Protein AF-A0A0L1IK40-F1 (afdb_monomer_lite)

Foldseek 3Di:
DDDDDDDPPPDPDQDDAAEPCVQQPAQEPQADAPVCQQPLVRSVVSSCVVRVVSPDDSVQWGWDDDDDQKIKIAGDPPRSHHHDIDIHGYDYPVPPPD

Sequence (98 aa):
EGSVEIQIIVEPTPVAKQKLTDLVKVKTGIVVTDTDKDNVEKVVEAVNAKNADAN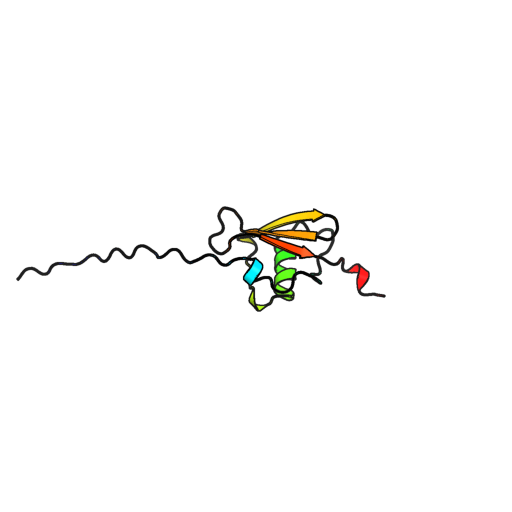LVASELEVTTVKGNKLKLSAKENSTKYEGSVEIQIFPWVLRSL

Secondary structure (DSSP, 8-state):
------------PPPPPEEHHHH----S-EE--TTTTT-HHHHHHHHHHH-GGG---GGGEEEEEEETTEEEEEE-TT-SSEESEEEEEEE-GGGGG-

Radius of gyration: 19.46 Å; chains: 1; bounding box: 63×22×59 Å

pLDDT: mean 86.02, std 15.29, range [44.69, 98.0]

Structure (mmCIF, N/CA/C/O backbone):
data_AF-A0A0L1IK40-F1
#
_entry.id   AF-A0A0L1IK40-F1
#
loop_
_atom_site.group_PDB
_atom_site.id
_atom_site.type_symbol
_atom_site.label_atom_id
_atom_site.label_alt_id
_atom_site.label_comp_id
_atom_site.label_asym_id
_atom_site.label_entity_id
_atom_site.label_seq_id
_atom_site.pdbx_PDB_ins_code
_atom_site.Cartn_x
_atom_site.Cartn_y
_atom_site.Cartn_z
_atom_site.occupancy
_atom_site.B_iso_or_equiv
_atom_site.auth_seq_id
_atom_site.auth_comp_id
_atom_site.auth_asym_id
_atom_site.auth_atom_id
_atom_site.pdbx_PDB_model_num
ATOM 1 N N . GLU A 1 1 ? -46.139 -11.263 39.053 1.00 44.69 1 GLU A N 1
ATOM 2 C CA . GLU A 1 1 ? -44.805 -11.481 38.460 1.00 44.69 1 GLU A CA 1
ATOM 3 C C . GLU A 1 1 ? -44.567 -10.403 37.418 1.00 44.69 1 GLU A C 1
ATOM 5 O O . GLU A 1 1 ? -45.431 -10.202 36.575 1.00 44.69 1 GLU A O 1
ATOM 10 N N . GLY A 1 2 ? -43.491 -9.629 37.551 1.00 46.97 2 GLY A N 1
ATOM 11 C CA . GLY A 1 2 ? -43.117 -8.587 36.594 1.00 46.97 2 GLY A CA 1
ATOM 12 C C . GLY A 1 2 ? -41.836 -9.006 35.891 1.00 46.97 2 GLY A C 1
ATOM 13 O O . GLY A 1 2 ? -40.805 -9.140 36.547 1.00 46.97 2 GLY A O 1
ATOM 14 N N . SER A 1 3 ? -41.912 -9.258 34.587 1.00 56.44 3 SER A N 1
ATOM 15 C CA . SER A 1 3 ? -40.750 -9.591 33.765 1.00 56.44 3 SER A CA 1
ATOM 16 C C . SER A 1 3 ? -39.958 -8.321 33.472 1.00 56.44 3 SER A C 1
ATOM 18 O O . SER A 1 3 ? -40.497 -7.360 32.930 1.00 56.44 3 SER A O 1
ATOM 20 N N . VAL A 1 4 ? -38.685 -8.312 33.856 1.00 61.03 4 VAL A N 1
ATOM 21 C CA . VAL A 1 4 ? -37.759 -7.219 33.554 1.00 61.03 4 VAL A CA 1
ATOM 22 C C . VAL A 1 4 ? -37.152 -7.492 32.180 1.00 61.03 4 VAL A C 1
ATOM 24 O O . VAL A 1 4 ? -36.432 -8.473 32.004 1.00 61.03 4 VAL A O 1
ATOM 27 N N . GLU A 1 5 ? -37.456 -6.649 31.197 1.00 58.00 5 GLU A N 1
ATOM 28 C CA . GLU A 1 5 ? -36.814 -6.692 29.882 1.00 58.00 5 GLU A CA 1
ATOM 29 C C . GLU A 1 5 ? -35.440 -6.020 29.962 1.00 58.00 5 GLU A C 1
ATOM 31 O O . GLU A 1 5 ? -35.320 -4.810 30.160 1.00 58.00 5 GLU A O 1
ATOM 36 N N . ILE A 1 6 ? -34.382 -6.818 29.828 1.00 64.38 6 ILE A N 1
ATOM 37 C CA . ILE A 1 6 ? -33.004 -6.329 29.772 1.00 64.38 6 ILE A CA 1
ATOM 38 C C . ILE A 1 6 ? -32.727 -5.904 28.327 1.00 64.38 6 ILE A C 1
ATOM 40 O O . ILE A 1 6 ? -32.566 -6.745 27.444 1.00 64.38 6 ILE A O 1
ATOM 44 N N . GLN A 1 7 ? -32.654 -4.596 28.080 1.00 58.00 7 GLN A N 1
ATOM 45 C CA . GLN A 1 7 ? -32.117 -4.065 26.828 1.00 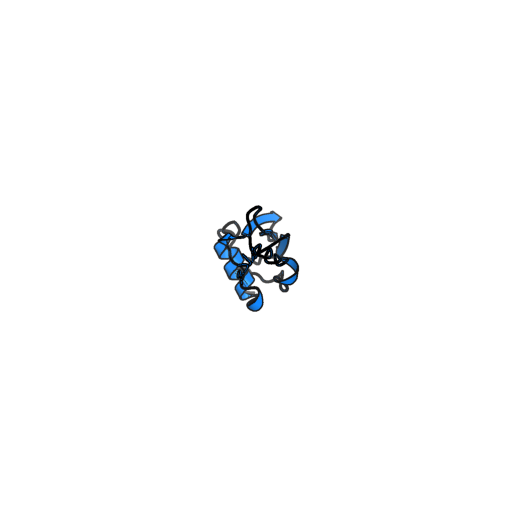58.00 7 GLN A CA 1
ATOM 46 C C . GLN A 1 7 ? -30.591 -4.185 26.865 1.00 58.00 7 GLN A C 1
ATOM 48 O O . GLN A 1 7 ? -29.901 -3.412 27.525 1.00 58.00 7 GLN A O 1
ATOM 53 N N . ILE A 1 8 ? -30.064 -5.198 26.181 1.00 61.56 8 ILE A N 1
ATOM 54 C CA . ILE A 1 8 ? -28.625 -5.385 26.001 1.00 61.56 8 ILE A CA 1
ATOM 55 C C . ILE A 1 8 ? -28.156 -4.340 24.982 1.00 61.56 8 ILE A C 1
ATOM 57 O O . ILE A 1 8 ? -28.345 -4.505 23.778 1.00 61.56 8 ILE A O 1
ATOM 61 N N . ILE A 1 9 ? -27.556 -3.252 25.463 1.00 61.59 9 ILE A N 1
ATOM 62 C CA . ILE A 1 9 ? -26.835 -2.299 24.617 1.00 61.59 9 ILE A CA 1
ATOM 63 C C . ILE A 1 9 ? -25.501 -2.962 24.263 1.00 61.59 9 ILE A C 1
ATOM 65 O O . ILE A 1 9 ? -24.541 -2.907 25.026 1.00 61.59 9 ILE A O 1
ATOM 69 N N . VAL A 1 10 ? -25.454 -3.657 23.129 1.00 61.59 10 VAL A N 1
ATOM 70 C CA . VAL A 1 10 ? -24.187 -4.076 22.520 1.00 61.59 10 VAL A CA 1
ATOM 71 C C . VAL A 1 10 ? -23.529 -2.836 21.925 1.00 61.59 10 VAL A C 1
ATOM 73 O O . VAL A 1 10 ? -23.852 -2.421 20.814 1.00 61.59 10 VAL A O 1
ATOM 76 N N . GLU A 1 11 ? -22.623 -2.212 22.675 1.00 62.69 11 GLU A N 1
ATOM 77 C CA . GLU A 1 11 ? -21.664 -1.282 22.082 1.00 62.69 11 GLU A CA 1
ATOM 78 C C . GLU A 1 11 ? -20.884 -2.051 20.999 1.00 62.69 11 GLU A C 1
ATOM 80 O O . GLU A 1 11 ? -20.362 -3.134 21.291 1.00 62.69 11 GLU A O 1
ATOM 85 N N . PRO A 1 12 ? -20.829 -1.574 19.740 1.00 63.09 12 PRO A N 1
ATOM 86 C CA . PRO A 1 12 ? -20.050 -2.252 18.717 1.00 63.09 12 PRO A CA 1
ATOM 87 C C . PRO A 1 12 ? -18.590 -2.229 19.161 1.00 63.09 12 PRO A C 1
ATOM 89 O O . PRO A 1 12 ? -17.985 -1.164 19.286 1.00 63.09 12 PRO A O 1
ATOM 92 N N . THR A 1 13 ? -18.021 -3.403 19.429 1.00 57.84 13 THR A N 1
ATOM 93 C CA . THR A 1 13 ? -16.593 -3.526 19.707 1.00 57.84 13 THR A CA 1
ATOM 94 C C . THR A 1 13 ? -15.828 -2.907 18.536 1.00 57.84 13 THR A C 1
ATOM 96 O O . THR A 1 13 ? -16.072 -3.287 17.386 1.00 57.84 13 THR A O 1
ATOM 99 N N . PRO A 1 14 ? -14.929 -1.935 18.775 1.00 66.31 14 PRO A N 1
ATOM 100 C CA . PRO A 1 14 ? -14.150 -1.354 17.696 1.00 66.31 14 PRO A CA 1
ATOM 101 C C . PRO A 1 14 ? -13.327 -2.472 17.057 1.00 66.31 14 PRO A C 1
ATOM 103 O O . PRO A 1 14 ? -12.510 -3.113 17.720 1.00 66.31 14 PRO A O 1
ATOM 106 N N . VAL A 1 15 ? -13.577 -2.744 15.775 1.00 73.69 15 VAL A N 1
ATOM 107 C CA . VAL A 1 15 ? -12.786 -3.707 15.007 1.00 73.69 15 VAL A CA 1
ATOM 108 C C . VAL A 1 15 ? -11.343 -3.212 15.025 1.00 73.69 15 VAL A C 1
ATOM 110 O O . VAL A 1 15 ? -11.061 -2.094 14.590 1.00 73.69 15 VAL A O 1
ATOM 113 N N . ALA A 1 16 ? -10.435 -4.019 15.575 1.00 85.31 16 ALA A N 1
ATOM 114 C CA . ALA A 1 16 ? -9.029 -3.656 15.654 1.00 85.31 16 ALA A CA 1
ATOM 115 C C . ALA A 1 16 ? -8.472 -3.446 14.238 1.00 85.31 16 ALA A C 1
ATOM 117 O O . ALA A 1 16 ? -8.583 -4.328 13.380 1.00 85.31 16 ALA A O 1
ATOM 118 N N . LYS A 1 17 ? -7.888 -2.269 13.994 1.00 92.62 17 LYS A N 1
ATOM 119 C CA . LYS A 1 17 ? -7.247 -1.954 12.715 1.00 92.62 17 LYS A CA 1
ATOM 120 C C . LYS A 1 17 ? -6.017 -2.840 12.524 1.00 92.62 17 LYS A C 1
ATOM 122 O O . LYS A 1 17 ? -5.338 -3.200 13.481 1.00 92.62 17 LYS A O 1
ATOM 127 N N . GLN A 1 18 ? -5.726 -3.188 11.276 1.00 95.00 18 GLN A N 1
ATOM 128 C CA . GLN A 1 18 ? -4.563 -3.998 10.924 1.00 95.00 18 GLN A CA 1
ATOM 129 C C . GLN A 1 18 ? -3.388 -3.099 10.538 1.00 95.00 18 GLN A C 1
ATOM 131 O O . GLN A 1 18 ? -3.537 -2.157 9.755 1.00 95.00 18 GLN A O 1
ATOM 136 N N . LYS A 1 19 ? -2.193 -3.394 11.054 1.00 96.50 19 LYS A N 1
ATOM 137 C CA . LYS A 1 19 ? -0.992 -2.625 10.718 1.00 96.50 19 LYS A CA 1
ATOM 138 C C . LYS A 1 19 ? -0.505 -2.981 9.322 1.00 96.50 19 LYS A C 1
ATOM 140 O O . LYS A 1 19 ? -0.275 -4.149 9.005 1.00 96.50 19 LYS A O 1
ATOM 145 N N . LEU A 1 20 ? -0.239 -1.965 8.505 1.00 96.88 20 LEU A N 1
ATOM 146 C CA . LEU A 1 20 ? 0.263 -2.178 7.143 1.00 96.88 20 LEU A CA 1
ATOM 147 C C . LEU A 1 20 ? 1.604 -2.921 7.097 1.00 96.88 20 LEU A C 1
ATOM 149 O O . LEU A 1 20 ? 1.873 -3.643 6.140 1.00 96.88 20 LEU A O 1
ATOM 153 N N . THR A 1 21 ? 2.432 -2.796 8.134 1.00 96.88 21 THR A N 1
ATOM 154 C CA . THR A 1 21 ? 3.708 -3.517 8.243 1.00 96.88 21 THR A CA 1
ATOM 155 C C . THR A 1 21 ? 3.554 -5.025 8.422 1.00 96.88 21 THR A C 1
ATOM 157 O O . THR A 1 21 ? 4.476 -5.749 8.053 1.00 96.88 21 THR A O 1
ATOM 160 N N . ASP A 1 22 ? 2.426 -5.487 8.968 1.00 96.00 22 ASP A N 1
ATOM 161 C CA . ASP A 1 22 ? 2.140 -6.913 9.173 1.00 96.00 22 ASP A CA 1
ATOM 162 C C . ASP A 1 22 ? 1.520 -7.553 7.919 1.00 96.00 22 ASP A C 1
ATOM 164 O O . ASP A 1 22 ? 1.732 -8.738 7.643 1.00 96.00 22 ASP A O 1
ATOM 168 N N . LEU A 1 23 ? 0.803 -6.749 7.125 1.00 96.31 23 LEU A N 1
ATOM 169 C CA . LEU A 1 23 ? 0.181 -7.166 5.866 1.00 96.31 23 LEU A CA 1
ATOM 170 C C . LEU A 1 23 ? 1.163 -7.144 4.689 1.00 96.31 23 LEU A C 1
ATOM 172 O O . LEU A 1 23 ? 1.220 -8.089 3.903 1.00 96.31 23 LEU A O 1
ATOM 176 N N . VAL A 1 24 ? 1.972 -6.089 4.567 1.00 96.75 24 VAL A N 1
ATOM 177 C CA . VAL A 1 24 ? 2.925 -5.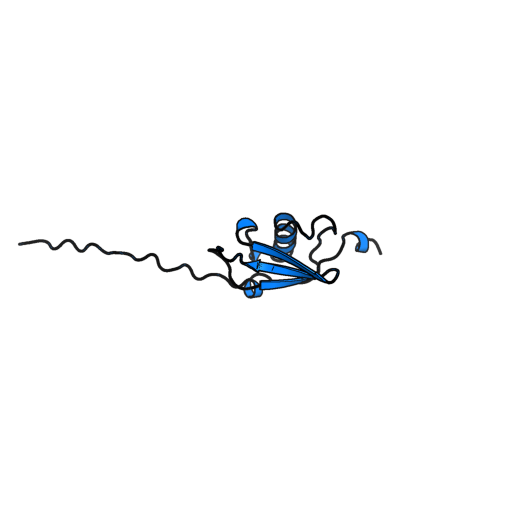915 3.461 1.00 96.75 24 VAL A CA 1
ATOM 178 C C . VAL A 1 24 ? 4.278 -6.518 3.834 1.00 96.75 24 VAL A C 1
ATOM 180 O O . VAL A 1 24 ? 5.200 -5.837 4.296 1.00 96.75 24 VAL A O 1
ATOM 183 N N . LYS A 1 25 ? 4.395 -7.830 3.621 1.00 96.19 25 LYS A N 1
ATOM 184 C CA . LYS A 1 25 ? 5.607 -8.611 3.914 1.00 96.19 25 LYS A CA 1
ATOM 185 C C . LYS A 1 25 ? 6.675 -8.432 2.835 1.00 96.19 25 LYS A C 1
ATOM 187 O O . LYS A 1 25 ? 7.856 -8.275 3.142 1.00 96.19 25 LYS A O 1
ATOM 192 N N . VAL A 1 26 ? 6.261 -8.404 1.572 1.00 95.69 26 VAL A N 1
ATOM 193 C CA . VAL A 1 26 ? 7.105 -8.154 0.402 1.00 95.69 26 VAL A CA 1
ATOM 194 C C . VAL A 1 26 ? 7.062 -6.667 0.072 1.00 95.69 26 VAL A C 1
ATOM 196 O O . VAL A 1 26 ? 6.049 -6.147 -0.395 1.00 95.69 26 VAL A O 1
ATOM 199 N N . LYS A 1 27 ? 8.184 -5.986 0.318 1.00 95.38 27 LYS A N 1
ATOM 200 C CA . LYS A 1 27 ? 8.326 -4.527 0.176 1.00 95.38 27 LYS A CA 1
ATOM 201 C C . LYS A 1 27 ? 9.112 -4.115 -1.066 1.00 95.38 27 LYS A C 1
ATOM 203 O O . LYS A 1 27 ? 9.284 -2.929 -1.310 1.00 95.38 27 LYS A O 1
ATOM 208 N N . THR A 1 28 ? 9.625 -5.066 -1.838 1.00 92.81 28 THR A N 1
ATOM 209 C CA . THR A 1 28 ? 10.463 -4.825 -3.020 1.00 92.81 28 THR A CA 1
ATOM 210 C C . THR A 1 28 ? 9.945 -5.630 -4.209 1.00 92.81 28 THR A C 1
ATOM 212 O O . THR A 1 28 ? 9.133 -6.542 -4.059 1.00 92.81 28 THR A O 1
ATOM 215 N N . GLY A 1 29 ? 10.389 -5.285 -5.419 1.00 88.75 29 GLY A N 1
ATOM 216 C CA . GLY A 1 29 ? 9.948 -5.966 -6.639 1.00 88.75 29 GLY A CA 1
ATOM 217 C C . GLY A 1 29 ? 8.499 -5.649 -7.016 1.00 88.75 29 GLY A C 1
ATOM 218 O O . GLY A 1 29 ? 7.916 -6.372 -7.824 1.00 88.75 29 GLY A O 1
ATOM 219 N N . ILE A 1 30 ? 7.915 -4.604 -6.421 1.00 92.88 30 ILE A N 1
ATOM 220 C CA . ILE A 1 30 ? 6.588 -4.099 -6.771 1.00 92.88 30 ILE A CA 1
ATOM 221 C C . ILE A 1 30 ? 6.713 -3.397 -8.123 1.00 92.88 30 ILE A C 1
ATOM 223 O O . ILE A 1 30 ? 7.539 -2.501 -8.273 1.00 92.88 30 ILE A O 1
ATOM 227 N N . VAL A 1 31 ? 5.945 -3.810 -9.126 1.00 91.38 31 VAL A N 1
ATOM 228 C CA . VAL A 1 31 ? 6.085 -3.256 -10.478 1.00 91.38 31 VAL A CA 1
ATOM 229 C C . VAL A 1 31 ? 4.985 -2.234 -10.712 1.00 91.38 31 VAL A C 1
ATOM 231 O O . VAL A 1 31 ? 3.817 -2.594 -10.793 1.00 91.38 31 VAL A O 1
ATOM 234 N N . VAL A 1 32 ? 5.375 -0.965 -10.805 1.00 89.50 32 VAL A N 1
ATOM 235 C CA . VAL A 1 32 ? 4.488 0.177 -11.059 1.00 89.50 32 VAL A CA 1
ATOM 236 C C . VAL A 1 32 ? 5.198 1.079 -12.061 1.00 89.50 32 VAL A C 1
ATOM 238 O O . VAL A 1 32 ? 6.419 1.242 -11.989 1.00 89.50 32 VAL A O 1
ATOM 241 N N . THR A 1 33 ? 4.463 1.623 -13.027 1.00 87.56 33 THR A N 1
ATOM 242 C CA . THR A 1 33 ? 5.038 2.565 -13.993 1.00 87.56 33 THR A CA 1
ATOM 243 C C . THR A 1 33 ? 5.277 3.924 -13.333 1.00 87.56 33 THR A C 1
ATOM 245 O O . THR A 1 33 ? 4.616 4.280 -12.358 1.00 87.56 33 THR A O 1
ATOM 248 N N . ASP A 1 34 ? 6.196 4.722 -13.874 1.00 85.75 34 ASP A N 1
ATOM 249 C CA . ASP A 1 34 ? 6.432 6.074 -13.356 1.00 85.75 34 ASP A CA 1
ATOM 250 C C . ASP A 1 34 ? 5.200 6.986 -13.448 1.00 85.75 34 ASP A C 1
ATOM 252 O O . ASP A 1 34 ? 5.072 7.897 -12.637 1.00 85.75 34 ASP A O 1
ATOM 256 N N . THR A 1 35 ? 4.291 6.735 -14.394 1.00 88.38 35 THR A N 1
ATOM 257 C CA . THR A 1 35 ? 3.026 7.472 -14.534 1.00 88.38 35 THR A CA 1
ATOM 258 C C . THR A 1 35 ? 1.952 7.017 -13.547 1.00 88.38 35 THR A C 1
ATOM 260 O O . THR A 1 35 ? 1.034 7.778 -13.263 1.00 88.38 35 THR A O 1
ATOM 263 N N . ASP A 1 36 ? 2.066 5.800 -13.007 1.00 91.38 36 ASP A N 1
ATOM 264 C CA . ASP A 1 36 ? 1.079 5.204 -12.098 1.00 91.38 36 ASP A CA 1
ATOM 265 C C . ASP A 1 36 ? 1.479 5.293 -10.619 1.00 91.38 36 ASP A C 1
ATOM 267 O O . ASP A 1 36 ? 0.690 4.936 -9.747 1.00 91.38 36 ASP A O 1
ATOM 271 N N . LYS A 1 37 ? 2.696 5.745 -10.299 1.00 89.56 37 LYS A N 1
ATOM 272 C CA . LYS A 1 37 ? 3.225 5.725 -8.922 1.00 89.56 37 LYS A CA 1
ATOM 273 C C . LYS A 1 37 ? 2.456 6.605 -7.933 1.00 89.56 37 LYS A C 1
ATOM 275 O O . LYS A 1 37 ? 2.466 6.320 -6.739 1.00 89.56 37 LYS A O 1
ATOM 280 N N . ASP A 1 38 ? 1.777 7.633 -8.434 1.00 90.50 38 ASP A N 1
ATOM 281 C CA . ASP A 1 38 ? 0.914 8.514 -7.643 1.00 90.50 38 ASP A CA 1
ATOM 282 C C . ASP A 1 38 ? -0.561 8.050 -7.665 1.00 90.50 38 ASP A C 1
ATOM 284 O O . ASP A 1 38 ? -1.412 8.613 -6.977 1.00 90.50 38 ASP A O 1
ATOM 288 N N . ASN A 1 39 ? -0.881 6.988 -8.418 1.00 94.75 39 ASN A N 1
ATOM 289 C CA . ASN A 1 39 ? -2.198 6.361 -8.432 1.00 94.75 39 ASN A CA 1
ATOM 290 C C . ASN A 1 39 ? -2.266 5.246 -7.376 1.00 94.75 39 ASN A C 1
ATOM 292 O O . ASN A 1 39 ? -1.760 4.138 -7.568 1.00 94.75 39 ASN A O 1
ATOM 296 N N . VAL A 1 40 ? -2.945 5.530 -6.262 1.00 96.19 40 VAL A N 1
ATOM 297 C CA . VAL A 1 40 ? -3.087 4.585 -5.144 1.00 96.19 40 VAL A CA 1
ATOM 298 C C . VAL A 1 40 ? -3.704 3.247 -5.557 1.00 96.19 40 VAL A C 1
ATOM 300 O O . VAL A 1 40 ? -3.279 2.215 -5.048 1.00 96.19 40 VAL A O 1
ATOM 303 N N . GLU A 1 41 ? -4.653 3.224 -6.498 1.00 96.94 41 GLU A N 1
ATOM 304 C CA . GLU A 1 41 ? -5.287 1.979 -6.946 1.00 96.94 41 GLU A CA 1
ATOM 305 C C . GLU A 1 41 ? -4.272 1.078 -7.647 1.00 96.94 41 GLU A C 1
ATOM 307 O O . GLU A 1 41 ? -4.168 -0.106 -7.326 1.00 96.94 41 GLU A O 1
ATOM 312 N N . LYS A 1 42 ? -3.453 1.655 -8.534 1.00 95.69 42 LYS A N 1
ATOM 313 C CA . LYS A 1 42 ? -2.397 0.930 -9.254 1.00 95.69 42 LYS A CA 1
ATOM 314 C C . LYS A 1 42 ? -1.293 0.440 -8.329 1.00 95.69 42 LYS A C 1
ATOM 316 O O . LYS A 1 42 ? -0.828 -0.692 -8.460 1.00 95.69 42 LYS A O 1
ATOM 321 N N . VAL A 1 43 ? -0.896 1.264 -7.364 1.00 95.44 43 VAL A N 1
ATOM 322 C CA . VAL A 1 43 ? 0.102 0.877 -6.362 1.00 95.44 43 VAL A CA 1
ATOM 323 C C . VAL A 1 43 ? -0.424 -0.264 -5.490 1.00 95.44 43 VAL A C 1
ATOM 325 O O . VAL A 1 43 ? 0.286 -1.246 -5.279 1.00 95.44 43 VAL A O 1
ATOM 328 N N . VAL A 1 44 ? -1.668 -0.178 -5.016 1.00 96.81 44 VAL A N 1
ATOM 329 C CA . VAL A 1 44 ? -2.288 -1.215 -4.179 1.00 96.81 44 VAL A CA 1
ATOM 330 C C . VAL A 1 44 ? -2.480 -2.522 -4.947 1.00 96.81 44 VAL A C 1
ATOM 332 O O . VAL A 1 44 ? -2.166 -3.582 -4.406 1.00 96.81 44 VAL A O 1
ATOM 335 N N . GLU A 1 45 ? -2.908 -2.466 -6.211 1.00 96.06 45 GLU A N 1
ATOM 336 C CA . GLU A 1 45 ? -2.993 -3.630 -7.103 1.00 96.06 45 GLU A CA 1
ATOM 337 C C . GLU A 1 45 ? -1.634 -4.347 -7.202 1.00 96.06 45 GLU A C 1
ATOM 339 O O . GLU A 1 45 ? -1.538 -5.555 -6.971 1.00 96.06 45 GLU A O 1
ATOM 344 N N . ALA A 1 46 ? -0.556 -3.595 -7.447 1.00 95.06 46 ALA A N 1
ATOM 345 C CA . ALA A 1 46 ? 0.793 -4.147 -7.545 1.00 95.06 46 ALA A CA 1
ATOM 346 C C . ALA A 1 46 ? 1.315 -4.709 -6.209 1.00 95.06 46 ALA A C 1
ATOM 348 O O . ALA A 1 46 ? 2.003 -5.736 -6.193 1.00 95.06 46 ALA A O 1
ATOM 349 N N . VAL A 1 47 ? 0.994 -4.064 -5.082 1.00 96.25 47 VAL A N 1
ATOM 350 C CA . VAL A 1 47 ? 1.354 -4.558 -3.744 1.00 96.25 47 VAL A CA 1
ATOM 351 C C . VAL A 1 47 ? 0.617 -5.859 -3.433 1.00 96.25 47 VAL A C 1
ATOM 353 O O . VAL A 1 47 ? 1.263 -6.811 -2.992 1.00 96.25 47 VAL A O 1
ATOM 356 N N . ASN A 1 48 ? -0.687 -5.941 -3.715 1.00 96.81 48 ASN A N 1
ATOM 357 C CA . ASN A 1 48 ? -1.487 -7.155 -3.537 1.00 96.81 48 ASN A CA 1
ATOM 358 C C . ASN A 1 48 ? -1.009 -8.291 -4.449 1.00 96.81 48 ASN A C 1
ATOM 360 O O . ASN A 1 48 ? -0.939 -9.432 -4.010 1.00 96.81 48 ASN A O 1
ATOM 364 N N . ALA A 1 49 ? -0.575 -8.003 -5.679 1.00 95.19 49 ALA A N 1
ATOM 365 C CA . ALA A 1 49 ? 0.003 -9.021 -6.559 1.00 95.19 49 ALA A CA 1
ATOM 366 C C . ALA A 1 49 ? 1.270 -9.684 -5.972 1.00 95.19 49 ALA A C 1
ATOM 368 O O . ALA A 1 49 ? 1.584 -10.829 -6.299 1.00 95.19 49 ALA A O 1
ATOM 369 N N . LYS A 1 50 ? 2.008 -8.980 -5.101 1.00 95.12 50 LYS A N 1
ATOM 370 C CA . LYS A 1 50 ? 3.178 -9.511 -4.373 1.00 95.12 50 LYS A CA 1
ATOM 371 C C . LYS A 1 50 ? 2.866 -9.999 -2.961 1.00 95.12 50 LYS A C 1
ATOM 373 O O . LYS A 1 50 ? 3.654 -10.753 -2.399 1.00 95.12 50 LYS A O 1
ATOM 378 N N . ASN A 1 51 ? 1.735 -9.580 -2.409 1.00 95.69 51 ASN A N 1
ATOM 379 C CA . ASN A 1 51 ? 1.259 -9.898 -1.072 1.00 95.69 51 ASN A CA 1
ATOM 380 C C . ASN A 1 51 ? -0.214 -10.314 -1.174 1.00 95.69 51 ASN A C 1
ATOM 382 O O . ASN A 1 51 ? -1.089 -9.588 -0.713 1.00 95.69 51 ASN A O 1
ATOM 386 N N . ALA A 1 52 ? -0.499 -11.447 -1.823 1.00 92.00 52 ALA A N 1
ATOM 387 C CA . ALA A 1 52 ? -1.878 -11.850 -2.129 1.00 92.00 52 ALA A CA 1
ATOM 388 C C . ALA A 1 52 ? -2.756 -11.959 -0.868 1.00 92.00 52 ALA A C 1
ATOM 390 O O . ALA A 1 52 ? -3.930 -11.598 -0.900 1.00 92.00 52 ALA A O 1
ATOM 391 N N . ASP A 1 53 ? -2.158 -12.358 0.258 1.00 93.38 53 ASP A N 1
ATOM 392 C CA . ASP A 1 53 ? -2.830 -12.457 1.558 1.00 93.38 53 ASP A CA 1
ATOM 393 C C . ASP A 1 53 ? -3.149 -11.094 2.197 1.00 93.38 53 ASP A C 1
ATOM 395 O O . ASP A 1 53 ? -3.959 -11.024 3.117 1.00 93.38 53 ASP A O 1
A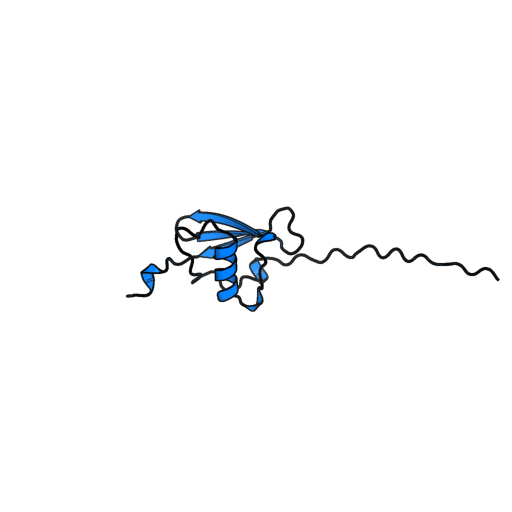TOM 399 N N . ALA A 1 54 ? -2.516 -10.004 1.742 1.00 92.94 54 ALA A N 1
ATOM 400 C CA . ALA A 1 54 ? -2.722 -8.675 2.315 1.00 92.94 54 ALA A CA 1
ATOM 401 C C . ALA A 1 54 ? -4.098 -8.096 1.965 1.00 92.94 54 ALA A C 1
ATOM 403 O O . ALA A 1 54 ? -4.645 -7.339 2.764 1.00 92.94 54 ALA A O 1
ATOM 404 N N . ASN A 1 55 ? -4.634 -8.434 0.781 1.00 93.69 55 ASN A N 1
ATOM 405 C CA . ASN A 1 55 ? -5.934 -7.990 0.261 1.00 93.69 55 ASN A CA 1
ATOM 406 C C . ASN A 1 55 ? -6.257 -6.513 0.581 1.00 93.69 55 ASN A C 1
ATOM 408 O O . ASN A 1 55 ? -7.338 -6.166 1.068 1.00 93.69 55 ASN A O 1
ATOM 412 N N . LEU A 1 56 ? -5.273 -5.640 0.353 1.00 96.25 56 LEU A N 1
ATOM 413 C CA . LEU A 1 56 ? -5.353 -4.226 0.688 1.00 96.25 56 LEU A CA 1
ATOM 414 C C . LEU A 1 56 ? -6.445 -3.538 -0.129 1.00 96.25 56 LEU A C 1
ATOM 416 O O . LEU A 1 56 ? -6.656 -3.850 -1.301 1.00 96.25 56 LEU A O 1
ATOM 420 N N . VAL A 1 57 ? -7.098 -2.550 0.483 1.00 96.69 57 VAL A N 1
ATOM 421 C CA . VAL A 1 57 ? -8.220 -1.824 -0.124 1.00 96.69 57 VAL A CA 1
ATOM 422 C C . VAL A 1 57 ? -7.810 -0.376 -0.349 1.00 96.69 57 VAL A C 1
ATOM 424 O O . VAL A 1 57 ? -7.614 0.363 0.611 1.00 96.69 57 VAL A O 1
ATOM 427 N N . ALA A 1 58 ? -7.704 0.038 -1.612 1.00 97.06 58 ALA A N 1
ATOM 428 C CA . ALA A 1 58 ? -7.168 1.347 -1.985 1.00 97.06 58 ALA A CA 1
ATOM 429 C C . ALA A 1 58 ? -7.963 2.538 -1.421 1.00 97.06 58 ALA A C 1
ATOM 431 O O . ALA A 1 58 ? -7.377 3.571 -1.111 1.00 97.06 58 ALA A O 1
ATOM 432 N N . SER A 1 59 ? -9.278 2.399 -1.211 1.00 97.00 59 SER A N 1
ATOM 433 C CA . SER A 1 59 ? -10.108 3.472 -0.640 1.00 97.00 59 SER A CA 1
ATOM 434 C C . SER A 1 59 ? -9.668 3.893 0.765 1.00 97.00 59 SER A C 1
ATOM 436 O O . SER A 1 59 ? -9.852 5.052 1.130 1.00 97.00 59 SER A O 1
ATOM 438 N N . GLU A 1 60 ? -9.048 2.982 1.516 1.00 97.25 60 GLU A N 1
ATOM 439 C CA . GLU A 1 60 ? -8.579 3.164 2.894 1.00 97.25 60 GLU A CA 1
ATOM 440 C C . GLU A 1 60 ? -7.143 3.696 2.982 1.00 97.25 60 GLU A C 1
ATOM 442 O O . GLU A 1 60 ? -6.635 3.935 4.078 1.00 97.25 60 GLU A O 1
ATOM 447 N N . LEU A 1 61 ? -6.464 3.828 1.843 1.00 98.00 61 LEU A N 1
ATOM 448 C CA . LEU A 1 61 ? -5.027 4.049 1.776 1.00 98.00 61 LEU A CA 1
ATOM 449 C C . LEU A 1 61 ? -4.696 5.293 0.969 1.00 98.00 61 LEU A C 1
ATOM 451 O O . LEU A 1 61 ? -5.465 5.748 0.123 1.00 98.00 61 LEU A O 1
ATOM 455 N N . GL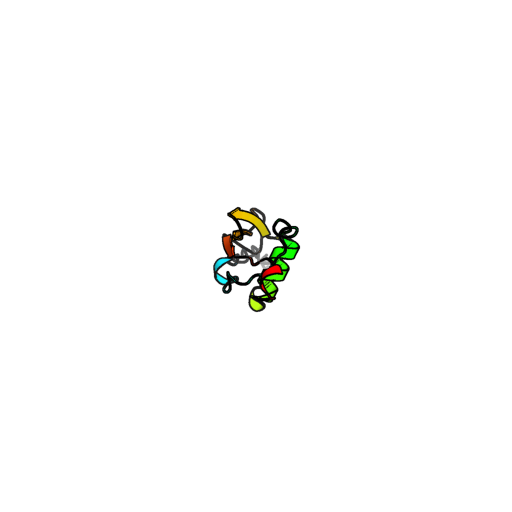U A 1 62 ? -3.513 5.819 1.223 1.00 97.12 62 GLU A N 1
ATOM 456 C CA . GLU A 1 62 ? -2.896 6.893 0.463 1.00 97.12 62 GLU A CA 1
ATOM 457 C C . GLU A 1 62 ? -1.451 6.525 0.136 1.00 97.12 62 GLU A C 1
ATOM 459 O O . GLU A 1 62 ? -0.803 5.758 0.859 1.00 97.12 62 GLU A O 1
ATOM 464 N N . VAL A 1 63 ? -0.950 7.062 -0.973 1.00 96.06 63 VAL A N 1
ATOM 465 C CA . VAL A 1 63 ? 0.429 6.860 -1.404 1.00 96.06 63 VAL A CA 1
ATOM 466 C C . VAL A 1 63 ? 1.142 8.198 -1.485 1.00 96.06 63 VAL A C 1
ATO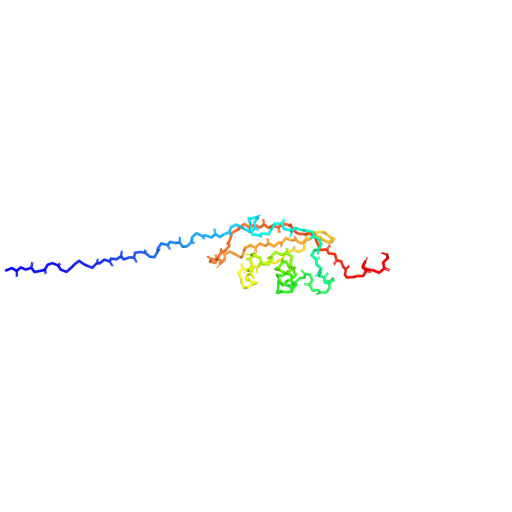M 468 O O . VAL A 1 63 ? 0.595 9.185 -1.968 1.00 96.06 63 VAL A O 1
ATOM 471 N N . THR A 1 64 ? 2.381 8.229 -1.010 1.00 94.56 64 THR A N 1
ATOM 472 C CA . THR A 1 64 ? 3.258 9.388 -1.146 1.00 94.56 64 THR A CA 1
ATOM 473 C C . THR A 1 64 ? 4.582 8.946 -1.740 1.00 94.56 64 THR A C 1
ATOM 475 O O . THR A 1 64 ? 5.215 8.002 -1.257 1.00 94.56 64 THR A O 1
ATOM 478 N N . THR A 1 65 ? 5.034 9.646 -2.774 1.00 90.12 65 THR A N 1
ATOM 479 C CA . THR A 1 65 ? 6.371 9.440 -3.325 1.00 90.12 65 THR A CA 1
ATOM 480 C C . THR A 1 65 ? 7.419 9.948 -2.329 1.00 90.12 65 THR A C 1
ATOM 482 O O . THR A 1 65 ? 7.386 11.108 -1.928 1.00 90.12 65 THR A O 1
ATOM 485 N N . VAL A 1 66 ? 8.354 9.082 -1.916 1.00 85.94 66 VAL A N 1
ATOM 486 C CA . VAL A 1 66 ? 9.414 9.445 -0.957 1.00 85.94 66 VAL A CA 1
ATOM 487 C C . VAL A 1 66 ? 10.644 9.957 -1.702 1.00 85.94 66 VAL A C 1
ATOM 489 O O . VAL A 1 66 ? 11.022 11.118 -1.570 1.00 85.94 66 VAL A O 1
ATOM 492 N N . LYS A 1 67 ? 11.293 9.087 -2.489 1.00 84.81 67 LYS A N 1
ATOM 493 C CA . LYS A 1 67 ? 12.461 9.434 -3.314 1.00 84.81 67 LYS A CA 1
ATOM 494 C C . LYS A 1 67 ? 12.740 8.351 -4.352 1.00 84.81 67 LYS A C 1
ATOM 496 O O . LYS A 1 67 ? 12.871 7.178 -3.999 1.00 84.81 67 LYS A O 1
ATOM 501 N N . GLY A 1 68 ? 12.936 8.756 -5.608 1.00 84.62 68 GLY A N 1
ATOM 502 C CA . GLY A 1 68 ? 13.249 7.840 -6.706 1.00 84.62 68 GLY A CA 1
ATOM 503 C C . GLY A 1 68 ? 12.185 6.753 -6.822 1.00 84.62 68 GLY A C 1
ATOM 504 O O . GLY A 1 68 ? 11.010 7.057 -6.991 1.00 84.62 68 GLY A O 1
ATOM 505 N N . ASN A 1 69 ? 12.596 5.502 -6.634 1.00 88.19 69 ASN A N 1
ATOM 506 C CA . ASN A 1 69 ? 11.721 4.339 -6.751 1.00 88.19 69 ASN A CA 1
ATOM 507 C C . ASN A 1 69 ? 11.148 3.878 -5.398 1.00 88.19 69 ASN A C 1
ATOM 509 O O . ASN A 1 69 ? 10.833 2.702 -5.232 1.00 88.19 69 ASN A O 1
ATOM 513 N N . LYS A 1 70 ? 11.077 4.758 -4.393 1.00 92.56 70 LYS A N 1
ATOM 514 C CA . LYS A 1 70 ? 10.481 4.450 -3.087 1.00 92.56 70 LYS A CA 1
ATOM 515 C C . LYS A 1 70 ? 9.171 5.199 -2.899 1.00 92.56 70 LYS A C 1
ATOM 517 O O . LYS A 1 70 ? 9.138 6.425 -3.025 1.00 92.56 70 LYS A O 1
ATOM 522 N N . LEU A 1 71 ? 8.133 4.453 -2.538 1.00 95.19 71 LEU A N 1
ATOM 523 C CA . LEU A 1 71 ? 6.812 4.962 -2.190 1.00 95.19 71 LEU A CA 1
ATOM 524 C C . LEU A 1 71 ? 6.499 4.626 -0.735 1.00 95.19 71 LEU A C 1
ATOM 526 O O . LEU A 1 71 ? 6.925 3.592 -0.220 1.00 95.19 71 LEU A O 1
ATOM 530 N N . LYS A 1 72 ? 5.721 5.484 -0.085 1.00 96.75 72 LYS A N 1
ATOM 531 C CA . LYS A 1 72 ? 5.156 5.240 1.237 1.00 96.75 72 LYS A CA 1
ATOM 532 C C . LYS A 1 72 ? 3.660 5.011 1.089 1.00 96.75 72 LYS A C 1
ATOM 534 O O . LYS A 1 72 ? 2.953 5.898 0.622 1.00 96.75 72 LYS A O 1
ATOM 539 N N . LEU A 1 73 ? 3.199 3.831 1.488 1.00 97.31 73 LEU A N 1
ATOM 540 C CA . LEU A 1 73 ? 1.785 3.484 1.571 1.00 97.31 73 LEU A CA 1
ATOM 541 C C . LEU A 1 73 ? 1.330 3.688 3.016 1.00 97.31 73 LEU A C 1
ATOM 543 O O . LEU A 1 73 ? 1.888 3.071 3.926 1.00 97.31 73 LEU A O 1
ATOM 547 N N . SER A 1 74 ? 0.351 4.557 3.233 1.00 97.81 74 SER A N 1
ATOM 548 C CA . SER A 1 74 ? -0.152 4.890 4.569 1.00 97.81 74 SER A CA 1
ATOM 549 C C . SER A 1 74 ? -1.646 4.618 4.659 1.00 97.81 74 SER A C 1
ATOM 551 O O . SER A 1 74 ? -2.363 4.699 3.662 1.00 97.81 74 SER A O 1
ATOM 553 N N . ALA A 1 75 ? -2.113 4.287 5.859 1.00 97.44 75 ALA A N 1
ATOM 554 C CA . ALA A 1 75 ? -3.537 4.305 6.145 1.00 97.44 75 ALA A CA 1
ATOM 555 C C . ALA A 1 75 ? -4.022 5.755 6.155 1.00 97.44 75 ALA A C 1
ATOM 557 O O . ALA A 1 75 ? -3.379 6.605 6.775 1.00 97.44 75 ALA A O 1
ATOM 558 N N . LYS A 1 76 ? -5.154 6.021 5.500 1.00 96.69 76 LYS A N 1
ATOM 559 C CA . LYS A 1 76 ? -5.811 7.324 5.606 1.00 96.69 76 LYS A CA 1
ATOM 560 C C . LYS A 1 76 ? -6.216 7.592 7.047 1.00 96.69 76 LYS A C 1
ATOM 562 O O . LYS A 1 76 ? -6.542 6.666 7.791 1.00 96.69 76 LYS A O 1
ATOM 567 N N . GLU A 1 77 ? -6.304 8.867 7.406 1.00 93.06 77 GLU A N 1
ATOM 568 C CA . GLU A 1 77 ? -6.774 9.299 8.726 1.00 93.06 77 GLU A CA 1
ATOM 569 C C . GLU A 1 77 ? -8.143 8.693 9.081 1.00 93.06 77 GLU A C 1
ATOM 571 O O . GLU A 1 77 ? -8.342 8.163 10.175 1.00 93.06 77 GLU A O 1
ATOM 576 N N . ASN A 1 78 ? -9.064 8.679 8.115 1.00 92.12 78 ASN A N 1
ATOM 577 C CA . ASN A 1 78 ? -10.399 8.107 8.259 1.00 92.12 78 ASN A CA 1
ATOM 578 C C . ASN A 1 78 ? -10.469 6.605 7.933 1.00 92.12 78 ASN A C 1
ATOM 580 O O . ASN A 1 78 ? -11.571 6.077 7.772 1.00 92.12 78 ASN A O 1
ATOM 584 N N . SER A 1 79 ? -9.331 5.908 7.817 1.00 93.69 79 SER A N 1
ATOM 585 C CA . SER A 1 79 ? -9.345 4.467 7.577 1.00 93.69 79 SER A CA 1
ATOM 586 C C . SER A 1 79 ? -9.988 3.740 8.752 1.00 93.69 79 SER A C 1
ATOM 588 O O . SER A 1 79 ? -9.619 3.929 9.913 1.00 93.69 79 SER A O 1
ATOM 590 N N . THR A 1 80 ? -10.929 2.861 8.440 1.00 93.31 80 THR A N 1
ATOM 591 C CA . THR A 1 80 ? -11.580 1.960 9.394 1.00 93.31 80 THR A CA 1
ATOM 592 C C . THR A 1 80 ? -10.882 0.604 9.473 1.00 93.31 80 THR A C 1
ATOM 594 O O . THR A 1 80 ? -11.072 -0.117 10.448 1.00 93.31 80 THR A O 1
ATOM 597 N N . LYS A 1 81 ? -10.055 0.260 8.474 1.00 94.19 81 LYS A N 1
ATOM 598 C CA . LYS A 1 81 ? -9.419 -1.062 8.353 1.00 94.19 81 LYS A CA 1
ATOM 599 C C . LYS A 1 81 ? -7.953 -1.097 8.760 1.00 94.19 81 LYS A C 1
ATOM 601 O O . LYS A 1 81 ? -7.505 -2.121 9.276 1.00 94.19 81 LYS A O 1
ATOM 606 N N . TYR A 1 82 ? -7.205 -0.022 8.514 1.00 96.56 82 TYR A N 1
ATOM 607 C CA . TYR A 1 82 ? -5.747 -0.046 8.592 1.00 96.56 82 TYR A CA 1
ATOM 608 C C . TYR A 1 82 ? -5.183 1.057 9.476 1.00 96.56 82 TYR A C 1
ATOM 610 O O . TYR A 1 82 ? -5.798 2.101 9.681 1.00 96.56 82 TYR A O 1
ATOM 618 N N . GLU A 1 83 ? -3.973 0.830 9.972 1.00 96.00 83 GLU A N 1
ATOM 619 C CA . GLU A 1 83 ? -3.188 1.843 10.666 1.00 96.00 83 GLU A CA 1
ATOM 620 C C . GLU A 1 83 ? -1.706 1.797 10.266 1.00 96.00 83 GLU A C 1
ATOM 622 O O . GLU A 1 83 ? -1.184 0.796 9.756 1.00 96.00 83 GLU A O 1
ATOM 627 N N . GLY A 1 84 ? -1.019 2.909 10.526 1.00 96.69 84 GLY A N 1
ATOM 628 C CA . GLY A 1 84 ? 0.404 3.066 10.262 1.00 96.69 84 GLY A CA 1
ATOM 629 C C . GLY A 1 84 ? 0.736 3.263 8.784 1.00 96.69 84 GLY A C 1
ATOM 630 O O . GLY A 1 84 ? -0.081 3.703 7.975 1.00 96.69 84 GLY A O 1
ATOM 631 N N . SER A 1 85 ? 1.987 2.969 8.442 1.00 97.44 85 SER A N 1
ATOM 632 C CA . SER A 1 85 ? 2.519 3.139 7.092 1.00 97.44 85 SER A CA 1
ATOM 633 C C . SER A 1 85 ? 3.638 2.150 6.814 1.00 97.44 85 SER A C 1
ATOM 635 O O . SER A 1 85 ? 4.341 1.735 7.736 1.00 97.44 85 SER A O 1
ATOM 637 N N . VAL A 1 86 ? 3.849 1.833 5.543 1.00 97.12 86 VAL A N 1
ATOM 638 C CA . VAL A 1 86 ? 4.932 0.972 5.079 1.00 97.12 86 VAL A CA 1
ATOM 639 C C . VAL A 1 86 ? 5.604 1.587 3.856 1.00 97.12 86 VAL A C 1
ATOM 641 O O . VAL A 1 86 ? 4.946 2.075 2.939 1.00 97.12 86 VAL A O 1
ATOM 644 N N . GLU A 1 87 ? 6.933 1.578 3.847 1.00 96.94 87 GLU A N 1
ATOM 645 C CA . GLU A 1 87 ? 7.711 1.953 2.670 1.00 96.94 87 GLU A CA 1
ATOM 646 C C . GLU A 1 87 ? 7.909 0.741 1.760 1.00 96.94 87 GLU A C 1
ATOM 648 O O . GLU A 1 87 ? 8.265 -0.350 2.216 1.00 96.94 87 GLU A O 1
ATOM 653 N N . ILE A 1 88 ? 7.707 0.960 0.466 1.00 95.56 88 ILE A N 1
ATOM 654 C CA . ILE A 1 88 ? 7.900 -0.024 -0.592 1.00 95.56 88 ILE A CA 1
ATOM 655 C C . ILE A 1 88 ? 8.855 0.526 -1.650 1.00 95.56 88 ILE A C 1
ATOM 657 O O . ILE A 1 88 ? 8.929 1.730 -1.900 1.00 95.56 88 ILE A O 1
ATOM 661 N N . GLN A 1 89 ? 9.581 -0.374 -2.297 1.00 93.88 89 GLN A N 1
ATOM 662 C CA . GLN A 1 89 ? 10.435 -0.087 -3.433 1.00 93.88 89 GLN A CA 1
ATOM 663 C C . GLN A 1 89 ? 9.783 -0.618 -4.706 1.00 93.88 89 GLN A C 1
ATOM 665 O O . GLN A 1 89 ? 9.613 -1.833 -4.877 1.00 93.88 89 GLN A O 1
ATOM 670 N N . ILE A 1 90 ? 9.451 0.308 -5.600 1.00 90.06 90 ILE A N 1
ATOM 671 C CA . ILE A 1 90 ? 8.932 0.006 -6.925 1.00 90.06 90 ILE A CA 1
ATOM 672 C C . ILE A 1 90 ? 10.074 -0.256 -7.914 1.00 90.06 90 ILE A C 1
ATOM 674 O O . ILE A 1 90 ? 11.209 0.184 -7.728 1.00 90.06 90 ILE A O 1
ATOM 678 N N . PHE A 1 91 ? 9.782 -0.999 -8.971 1.00 83.00 91 PHE A N 1
ATOM 679 C CA . PHE A 1 91 ? 10.678 -1.199 -10.100 1.00 83.00 91 PHE A CA 1
ATOM 680 C C . PHE A 1 91 ? 9.965 -0.744 -11.371 1.00 83.00 91 PHE A C 1
ATOM 682 O O . PHE A 1 91 ? 8.873 -1.248 -11.652 1.00 83.00 91 PHE A O 1
ATOM 689 N N . PRO A 1 92 ? 10.562 0.169 -12.155 1.00 68.81 92 PRO A N 1
ATOM 690 C CA . PRO A 1 92 ? 10.026 0.495 -13.463 1.00 68.81 92 PRO A CA 1
ATOM 691 C C . PRO A 1 92 ? 10.099 -0.750 -14.352 1.00 68.81 92 PRO A C 1
ATOM 693 O O . PRO A 1 92 ? 11.106 -1.464 -14.373 1.00 68.81 92 PRO A O 1
ATOM 696 N N . TRP A 1 93 ? 9.025 -1.001 -15.105 1.00 62.25 93 TRP A N 1
ATOM 697 C CA . TRP A 1 93 ? 8.876 -2.178 -15.975 1.00 62.25 93 TRP A CA 1
ATOM 698 C C . TRP A 1 93 ? 10.038 -2.347 -16.978 1.00 62.25 93 TRP A C 1
ATOM 700 O O . TRP A 1 93 ? 10.327 -3.458 -17.417 1.00 62.25 93 TRP A O 1
ATOM 710 N N . VAL A 1 94 ? 10.757 -1.261 -17.289 1.00 59.66 94 VAL A N 1
ATOM 711 C CA . VAL A 1 94 ? 11.847 -1.209 -18.278 1.00 59.66 94 VAL A CA 1
ATOM 712 C C . VAL A 1 94 ? 13.036 -2.138 -17.974 1.00 59.66 94 VAL A C 1
ATOM 714 O O . VAL A 1 94 ? 13.782 -2.475 -18.885 1.00 59.66 94 VAL A O 1
ATOM 717 N N . LEU A 1 95 ? 13.215 -2.590 -16.726 1.00 56.56 95 LEU A N 1
ATOM 718 C CA . LEU A 1 95 ? 14.392 -3.373 -16.313 1.00 56.56 95 LEU A CA 1
ATOM 719 C C . LEU A 1 95 ? 14.263 -4.895 -16.500 1.00 56.56 95 LEU A C 1
ATOM 721 O O . LEU A 1 95 ? 15.195 -5.621 -16.173 1.00 56.56 95 LEU A O 1
ATOM 725 N N . ARG A 1 96 ? 13.138 -5.407 -17.015 1.00 55.06 96 ARG A N 1
ATOM 726 C CA . ARG A 1 96 ? 12.934 -6.858 -17.204 1.00 55.06 96 ARG A CA 1
ATOM 727 C C . ARG A 1 96 ? 13.595 -7.453 -18.458 1.00 55.06 96 ARG A C 1
ATOM 729 O O . ARG A 1 96 ? 13.475 -8.657 -18.661 1.00 55.06 96 ARG A O 1
ATOM 736 N N . SER A 1 97 ? 14.267 -6.636 -19.270 1.00 51.53 97 SER A N 1
ATOM 737 C CA . SER A 1 97 ? 14.813 -7.032 -20.580 1.00 51.53 97 SER A CA 1
ATOM 738 C C . SER A 1 97 ? 16.349 -7.023 -20.668 1.00 51.53 97 SER A C 1
ATOM 740 O O . SER A 1 97 ? 16.875 -6.843 -21.765 1.00 51.53 97 SER A O 1
ATOM 742 N N . LEU A 1 98 ? 17.070 -7.202 -19.556 1.00 44.97 98 LEU A N 1
ATOM 743 C CA . LEU A 1 98 ? 18.528 -7.401 -19.551 1.00 44.97 98 LEU A CA 1
ATOM 744 C C . LEU A 1 98 ? 18.899 -8.746 -18.928 1.00 44.97 98 LEU A C 1
ATOM 746 O O . LEU A 1 98 ? 18.294 -9.085 -17.885 1.00 44.97 98 LEU A O 1
#